Protein AF-A0A0Q7EUR1-F1 (afdb_monomer_lite)

Foldseek 3Di:
DDPVLVVLVVQLVVLVVVLVVCVVVVHDNPVSVVSNVLSVVVSVDVVSVVVVVVVVCVCVPVVNVVVVVVVVVVVVVVVCVVVVVVVVVVVVVVVVVVVVVVVVVVVVVVVVVVVVVVVVVVVCVVCVVVVVVVVVVVVVPDPDDDDDDDDDDDDDDDDDDDD

Secondary structure (DSSP, 8-state):
--HHHHHHHHHHHHHHHHHHHHHHTT---HHHHHHHHHHHHHHH-HHHHHHHHHHHHHHT-HHHHHHHHHHHHHHHHHHHHHHHHHHHHHHHHHHHHHHHHHHHHHHHHHHHHHHHHHHHHHHHHHHHHHHHHHHHHHHT---PPP-PPP-------------

Radius of gyration: 52.85 Å; chains: 1; bounding box: 134×36×108 Å

Sequence (163 aa):
MTREAWVWFGLAMLSLLWCGVCLALDGGLLLPALAATVTMICAADASARGRTARGVGWVFSGSIWRTALILVGALMLIQLLPVEMALLLAGDVLAYVEVLAAVGLIAANTRLKAVVEATRRAVEGWLGPVLRTRTAARAIRSPRPPRRPSSADDADGRGWAFA

pLDDT: mean 70.45, std 15.03, range [34.5, 90.5]

Structure (mmCIF, N/CA/C/O backbone):
data_AF-A0A0Q7EUR1-F1
#
_entry.id   AF-A0A0Q7EUR1-F1
#
loop_
_atom_site.group_PDB
_atom_site.id
_atom_site.type_symbol
_atom_site.label_atom_id
_atom_site.label_alt_id
_atom_site.label_comp_id
_atom_site.label_asym_id
_atom_site.label_entity_id
_atom_site.label_seq_id
_atom_site.pdbx_PDB_ins_code
_atom_site.Cartn_x
_atom_site.Cartn_y
_atom_site.Cartn_z
_atom_site.occupancy
_atom_site.B_iso_or_equiv
_atom_site.auth_seq_id
_atom_site.auth_comp_id
_atom_site.auth_asym_id
_atom_site.auth_atom_id
_atom_site.pdbx_PDB_model_num
ATOM 1 N N . MET A 1 1 ? -20.736 10.220 36.040 1.00 60.00 1 MET A N 1
ATOM 2 C CA . MET A 1 1 ? -20.189 9.597 34.810 1.00 60.00 1 MET A CA 1
ATOM 3 C C . MET A 1 1 ? -18.818 9.009 35.118 1.00 60.00 1 MET A C 1
ATOM 5 O O . MET A 1 1 ? -18.011 9.705 35.721 1.00 60.00 1 MET A O 1
ATOM 9 N N . THR A 1 2 ? -18.564 7.745 34.770 1.00 82.50 2 THR A N 1
ATOM 10 C CA . THR A 1 2 ? -17.263 7.079 34.991 1.00 82.50 2 THR A CA 1
ATOM 11 C C . THR A 1 2 ? -16.220 7.558 33.972 1.00 82.50 2 THR A C 1
ATOM 13 O O . THR A 1 2 ? -16.587 7.985 32.878 1.00 82.50 2 THR A O 1
ATOM 16 N N . ARG A 1 3 ? -14.916 7.493 34.300 1.00 81.19 3 ARG A N 1
ATOM 17 C CA . ARG A 1 3 ? -13.817 7.862 33.372 1.00 81.19 3 ARG A CA 1
ATOM 18 C C . ARG A 1 3 ? -13.917 7.142 32.024 1.00 81.19 3 ARG A C 1
ATOM 20 O O . ARG A 1 3 ? -13.641 7.730 30.989 1.00 81.19 3 ARG A O 1
ATOM 27 N N . GLU A 1 4 ? -14.376 5.898 32.037 1.00 80.25 4 GLU A N 1
ATOM 28 C CA . GLU A 1 4 ? -14.584 5.099 30.830 1.00 80.25 4 GLU A CA 1
ATOM 29 C C . GLU A 1 4 ? -15.643 5.700 29.901 1.00 80.25 4 GLU A C 1
ATOM 31 O O . GLU A 1 4 ? -15.455 5.714 28.690 1.00 80.25 4 GLU A O 1
ATOM 36 N N . ALA A 1 5 ? -16.733 6.253 30.444 1.00 77.19 5 ALA A N 1
ATOM 37 C CA . ALA A 1 5 ? -17.761 6.896 29.629 1.00 77.19 5 ALA A CA 1
ATOM 38 C C . ALA A 1 5 ? -17.194 8.102 28.862 1.00 77.19 5 ALA A C 1
ATOM 40 O O . ALA A 1 5 ? -17.489 8.261 27.682 1.00 77.19 5 ALA A O 1
ATOM 41 N N . TRP A 1 6 ? -16.331 8.900 29.499 1.00 84.00 6 TRP A N 1
ATOM 42 C CA . TRP A 1 6 ? -15.663 10.040 28.860 1.00 84.00 6 TRP A CA 1
ATOM 43 C C . TRP A 1 6 ? -14.783 9.630 27.678 1.00 84.00 6 TRP A C 1
ATOM 45 O O . TRP A 1 6 ? -14.788 10.307 26.653 1.00 84.00 6 TRP A O 1
ATOM 55 N N . VAL A 1 7 ? -14.077 8.502 27.789 1.00 85.38 7 VAL A N 1
ATOM 56 C CA . VAL A 1 7 ? -13.252 7.963 26.696 1.00 85.38 7 VAL A CA 1
ATOM 57 C C . VAL A 1 7 ? -14.121 7.587 25.493 1.00 85.38 7 VAL A C 1
ATOM 59 O O . VAL A 1 7 ? -13.791 7.948 24.365 1.00 85.38 7 VAL A O 1
ATOM 62 N N . TRP A 1 8 ? -15.263 6.932 25.722 1.00 83.19 8 TRP A N 1
ATOM 63 C CA . TRP A 1 8 ? -16.196 6.569 24.648 1.00 83.19 8 TRP A CA 1
ATOM 64 C C . TRP A 1 8 ? -16.867 7.785 24.001 1.00 83.19 8 TRP A C 1
ATOM 66 O O . TRP A 1 8 ? -17.009 7.811 22.781 1.00 83.19 8 TRP A O 1
ATOM 76 N N . PHE A 1 9 ? -17.210 8.817 24.778 1.00 82.00 9 PHE A N 1
ATOM 77 C CA . PHE A 1 9 ? -17.702 10.086 24.229 1.00 82.00 9 PHE A CA 1
ATOM 78 C C . PHE A 1 9 ? -16.640 10.807 23.390 1.00 82.00 9 PHE A C 1
ATOM 80 O O . PHE A 1 9 ? -16.955 11.316 22.316 1.00 82.00 9 PHE A O 1
ATOM 87 N N . GLY A 1 10 ? -15.378 10.801 23.827 1.00 85.25 10 GLY A N 1
ATOM 88 C CA . GLY A 1 10 ? -14.263 11.339 23.043 1.00 85.25 10 GLY A CA 1
ATOM 89 C C . GLY A 1 10 ? -14.064 10.591 21.722 1.00 85.25 10 GLY A C 1
ATOM 90 O O . GLY A 1 10 ? -13.929 11.216 20.672 1.00 85.25 10 GLY A O 1
ATOM 91 N N . LEU A 1 11 ? -14.124 9.256 21.754 1.00 85.94 11 LEU A N 1
ATOM 92 C CA . LEU A 1 11 ? -14.076 8.401 20.561 1.00 85.94 11 LEU A CA 1
ATOM 93 C C . LEU A 1 11 ? -15.242 8.666 19.603 1.00 85.94 11 LEU A C 1
ATOM 95 O O . LEU A 1 11 ? -15.023 8.744 18.396 1.00 85.94 11 LEU A O 1
ATOM 99 N N . ALA A 1 12 ? -16.458 8.851 20.124 1.00 86.69 12 ALA A N 1
ATOM 100 C CA . ALA A 1 12 ? -17.622 9.206 19.320 1.00 86.69 12 ALA A CA 1
ATOM 101 C C . ALA A 1 12 ? -17.427 10.554 18.612 1.00 86.69 12 ALA A C 1
ATOM 103 O O . ALA A 1 12 ? -17.592 10.640 17.393 1.00 86.69 12 ALA A O 1
ATOM 104 N N . MET A 1 13 ? -16.970 11.574 19.343 1.00 85.06 13 MET A N 1
ATOM 105 C CA . MET A 1 13 ? -16.676 12.898 18.786 1.00 85.06 13 MET A CA 1
ATOM 106 C C . MET A 1 13 ? -15.599 12.834 17.693 1.00 85.06 13 MET A C 1
ATOM 108 O O . MET A 1 13 ? -15.758 13.425 16.627 1.00 85.06 13 MET A O 1
ATOM 112 N N . LEU A 1 14 ? -14.530 12.065 17.919 1.00 88.94 14 LEU A N 1
ATOM 113 C CA . LEU A 1 14 ? -13.456 11.872 16.944 1.00 88.94 14 LEU A CA 1
ATOM 114 C C . LEU A 1 14 ? -13.946 11.140 15.687 1.00 88.94 14 LEU A C 1
ATOM 116 O O . LEU A 1 14 ? -13.596 11.530 14.578 1.00 88.94 14 LEU A O 1
ATOM 120 N N . SER A 1 15 ? -14.783 10.110 15.838 1.00 86.00 15 SER A N 1
ATOM 121 C CA . SER A 1 15 ? -15.354 9.382 14.697 1.00 86.00 15 SER A CA 1
ATOM 122 C C 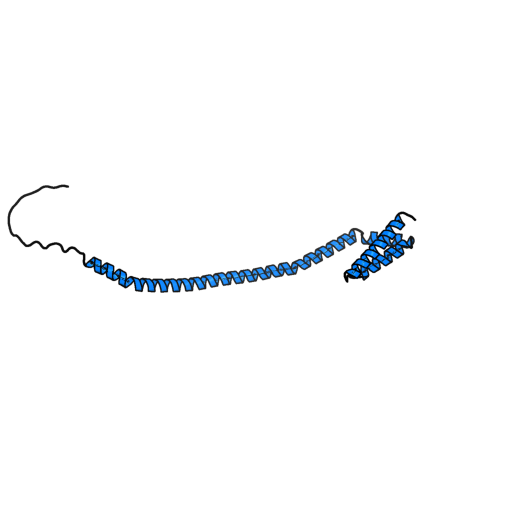. SER A 1 15 ? -16.339 10.223 13.879 1.00 86.00 15 SER A C 1
ATOM 124 O O . SER A 1 15 ? -16.372 10.108 12.656 1.00 86.00 15 SER A O 1
ATOM 126 N N . LEU A 1 16 ? -17.089 11.121 14.526 1.00 85.69 16 LEU A N 1
ATOM 127 C CA . LEU A 1 16 ? -17.941 12.100 13.847 1.00 85.69 16 LEU A CA 1
ATOM 128 C C . LEU A 1 16 ? -17.108 13.131 13.082 1.00 85.69 16 LEU A C 1
ATOM 130 O O . LEU A 1 16 ? -17.424 13.436 11.934 1.00 85.69 16 LEU A O 1
ATOM 134 N N . LEU A 1 17 ? -16.016 13.615 13.681 1.00 89.12 17 LEU A N 1
ATOM 135 C CA . LEU A 1 17 ? -15.071 14.505 13.009 1.00 89.12 17 LEU A CA 1
ATOM 136 C C . LEU A 1 17 ? -14.446 13.819 11.786 1.00 89.12 17 LEU A C 1
ATOM 138 O O . LEU A 1 17 ? -14.404 14.403 10.709 1.00 89.12 17 LEU A O 1
ATOM 142 N N . TRP A 1 18 ? -14.025 12.562 11.935 1.00 87.69 18 TRP A N 1
ATOM 143 C CA . TRP A 1 18 ? -13.484 11.743 10.850 1.00 87.69 18 TRP A CA 1
ATOM 144 C C . TRP A 1 18 ? -14.498 11.552 9.712 1.00 87.69 18 TRP A C 1
ATOM 146 O O . TRP A 1 18 ? -14.154 11.698 8.543 1.00 87.69 18 TRP A O 1
ATOM 156 N N . CYS A 1 19 ? -15.770 11.320 10.045 1.00 86.94 19 CYS A N 1
ATOM 157 C CA . CYS A 1 19 ? -16.860 11.271 9.073 1.00 86.94 19 CYS A CA 1
ATOM 158 C C . CYS A 1 19 ? -17.022 12.599 8.317 1.00 86.94 19 CYS A C 1
ATOM 160 O O . CYS A 1 19 ? -17.111 12.596 7.091 1.00 86.94 19 CYS A O 1
ATOM 162 N N . GLY A 1 20 ? -16.970 13.731 9.026 1.00 84.62 20 GLY A N 1
ATOM 163 C CA . GLY A 1 20 ? -17.003 15.064 8.418 1.00 84.62 20 GLY A CA 1
ATOM 164 C C . GLY A 1 20 ? -15.837 15.318 7.459 1.00 84.62 20 GLY A C 1
ATOM 165 O O . GLY A 1 20 ? -16.038 15.870 6.381 1.00 84.62 20 GLY A O 1
ATOM 166 N N . VAL A 1 21 ? -14.634 14.855 7.805 1.00 86.81 21 VAL A N 1
ATOM 167 C CA . VAL A 1 21 ? -13.451 14.953 6.933 1.00 86.81 21 VAL A CA 1
ATOM 168 C C . VAL A 1 21 ? -13.599 14.070 5.692 1.00 86.81 21 VAL A C 1
ATOM 170 O O . VAL A 1 21 ? -13.309 14.526 4.590 1.00 86.81 21 VAL A O 1
ATOM 173 N N . CYS A 1 22 ? -14.092 12.836 5.830 1.00 86.12 22 CYS A N 1
ATOM 174 C CA . CYS A 1 22 ? -14.330 11.963 4.678 1.00 86.12 22 CYS A CA 1
ATOM 175 C C . CYS A 1 22 ? -15.409 12.511 3.736 1.00 86.12 22 CYS A C 1
ATOM 177 O O . CYS A 1 22 ? -15.238 12.407 2.526 1.00 86.12 22 CYS A O 1
ATOM 179 N N . LEU A 1 23 ? -16.465 13.139 4.269 1.00 85.38 23 LEU A N 1
ATOM 180 C CA . LEU A 1 23 ? -17.464 13.850 3.461 1.00 85.38 23 LEU A CA 1
ATOM 181 C C . LEU A 1 23 ? -16.855 15.022 2.687 1.00 85.38 23 LEU A C 1
ATOM 183 O O . LEU A 1 23 ? -17.233 15.255 1.548 1.00 85.38 23 LEU A O 1
ATOM 187 N N . ALA A 1 24 ? -15.919 15.756 3.293 1.00 86.06 24 ALA A N 1
ATOM 188 C CA . ALA A 1 24 ? -15.277 16.902 2.653 1.00 86.06 24 ALA A CA 1
ATOM 189 C C . ALA A 1 24 ? -14.260 16.511 1.565 1.00 86.06 24 ALA A C 1
ATOM 191 O O . ALA A 1 24 ? -13.938 17.331 0.710 1.00 86.06 24 ALA A O 1
ATOM 192 N N . LEU A 1 25 ? -13.734 15.285 1.613 1.00 87.00 25 LEU A N 1
ATOM 193 C CA . LEU A 1 25 ? -12.693 14.786 0.710 1.00 87.00 25 LEU A CA 1
ATOM 194 C C . LEU A 1 25 ? -13.228 13.810 -0.353 1.00 87.00 25 LEU A C 1
ATOM 196 O O . LEU A 1 25 ? -12.422 13.128 -0.984 1.00 87.00 25 LEU A O 1
ATOM 200 N N . ASP A 1 26 ? -14.555 13.688 -0.505 1.00 76.38 26 ASP A N 1
ATOM 201 C CA . ASP A 1 26 ? -15.218 12.661 -1.335 1.00 76.38 26 ASP A CA 1
ATOM 202 C C . ASP A 1 26 ? -14.663 11.240 -1.085 1.00 76.38 26 ASP A C 1
ATOM 204 O O . ASP A 1 26 ? -14.591 10.378 -1.964 1.00 76.38 26 ASP A O 1
ATOM 208 N N . GLY A 1 27 ? -14.233 10.990 0.153 1.00 73.62 27 GLY A N 1
ATOM 209 C CA . GLY A 1 27 ? -13.676 9.720 0.590 1.00 73.62 27 GLY A CA 1
ATOM 210 C C . GLY A 1 27 ? -14.767 8.714 0.953 1.00 73.62 27 GLY A C 1
ATOM 211 O O . GLY A 1 27 ? -15.920 9.059 1.209 1.00 73.62 27 GLY A O 1
ATOM 212 N N . GLY A 1 28 ? -14.401 7.433 1.032 1.00 77.31 28 GLY A N 1
ATOM 213 C CA . GLY A 1 28 ? -15.337 6.369 1.405 1.00 77.31 28 GLY A CA 1
ATOM 214 C C . GLY A 1 28 ? -15.998 6.607 2.772 1.00 77.31 28 GLY A C 1
ATOM 215 O O . GLY A 1 28 ? -15.339 6.530 3.807 1.00 77.31 28 GLY A O 1
ATOM 216 N N . LEU A 1 29 ? -17.317 6.839 2.778 1.00 82.69 29 LEU A N 1
ATOM 217 C CA . LEU A 1 29 ? -18.095 7.204 3.973 1.00 82.69 29 LEU A CA 1
ATOM 218 C C . LEU A 1 29 ? -18.502 6.011 4.859 1.00 82.69 29 LEU A C 1
ATOM 220 O O . LEU A 1 29 ? -18.815 6.162 6.038 1.00 82.69 29 LEU A O 1
ATOM 224 N N . LEU A 1 30 ? -18.514 4.802 4.301 1.00 82.88 30 LEU A N 1
ATOM 225 C CA . LEU A 1 30 ? -19.060 3.620 4.977 1.00 82.88 30 LEU A CA 1
ATOM 226 C C . LEU A 1 30 ? -18.311 3.287 6.273 1.00 82.88 30 LEU A C 1
ATOM 228 O O . LEU A 1 30 ? -18.918 3.058 7.314 1.00 82.88 30 LEU A O 1
ATOM 232 N N . LEU A 1 31 ? -16.983 3.304 6.213 1.00 81.56 31 LEU A N 1
ATOM 233 C CA . LEU A 1 31 ? -16.104 2.993 7.338 1.00 81.56 31 LEU A CA 1
ATOM 234 C C . LEU A 1 31 ? -16.193 4.033 8.478 1.00 81.56 31 LEU A C 1
ATOM 236 O O . LEU A 1 31 ? -16.425 3.628 9.621 1.00 81.56 31 LEU A O 1
ATOM 240 N N . PRO A 1 32 ? -16.087 5.354 8.213 1.00 83.06 32 PRO A N 1
ATOM 241 C CA . PRO A 1 32 ? -16.287 6.379 9.241 1.00 83.06 32 PRO A CA 1
ATOM 242 C C . PRO A 1 32 ? -17.698 6.365 9.845 1.00 83.06 32 PRO A C 1
ATOM 244 O O . PRO A 1 32 ? -17.841 6.514 11.058 1.00 83.06 32 PRO A O 1
ATOM 247 N N . ALA A 1 33 ? -18.742 6.160 9.035 1.00 81.00 33 ALA A N 1
ATOM 248 C CA . ALA A 1 33 ? -20.122 6.133 9.518 1.00 81.00 33 ALA A CA 1
ATOM 249 C C . ALA A 1 33 ? -20.395 4.922 10.428 1.00 81.00 33 ALA A C 1
ATOM 251 O O . ALA A 1 33 ? -21.033 5.052 11.477 1.00 81.00 33 ALA A O 1
ATOM 252 N N . LEU A 1 34 ? -19.866 3.746 10.078 1.00 83.69 34 LEU A N 1
ATOM 253 C CA . LEU A 1 34 ? -19.934 2.561 10.937 1.00 83.69 34 LEU A CA 1
ATOM 254 C C . LEU A 1 34 ? -19.171 2.773 12.248 1.00 83.69 34 LEU A C 1
ATOM 256 O O . LEU A 1 34 ? -19.681 2.441 13.316 1.00 83.69 34 LEU A O 1
ATOM 260 N N . ALA A 1 35 ? -17.987 3.388 12.197 1.00 84.19 35 ALA A N 1
ATOM 261 C CA . ALA A 1 35 ? -17.243 3.726 13.405 1.00 84.19 35 ALA A CA 1
ATOM 262 C C . ALA A 1 35 ? -18.042 4.677 14.316 1.00 84.19 35 ALA A C 1
ATOM 264 O O . ALA A 1 35 ? -18.138 4.416 15.513 1.00 84.19 35 ALA A O 1
ATOM 265 N N . ALA A 1 36 ? -18.668 5.718 13.757 1.00 84.56 36 ALA A N 1
ATOM 266 C CA . ALA A 1 36 ? -19.467 6.690 14.508 1.00 84.56 36 ALA A CA 1
ATOM 267 C C . ALA A 1 36 ? -20.730 6.093 15.142 1.00 84.56 36 ALA A C 1
ATOM 269 O O . ALA A 1 36 ? -21.073 6.407 16.281 1.00 84.56 36 ALA A O 1
ATOM 270 N N . THR A 1 37 ? -21.425 5.202 14.437 1.00 84.69 37 THR A N 1
ATOM 271 C CA . THR A 1 37 ? -22.612 4.529 14.987 1.00 84.69 37 THR A CA 1
ATOM 272 C C . THR A 1 37 ? -22.245 3.580 16.126 1.00 84.69 37 THR A C 1
ATOM 274 O O . THR A 1 37 ? -22.887 3.606 17.176 1.00 84.69 37 THR A O 1
ATOM 277 N N . VAL A 1 38 ? -21.174 2.796 15.980 1.00 83.38 38 VAL A N 1
ATOM 278 C CA . VAL A 1 38 ? -20.711 1.867 17.023 1.00 83.38 38 VAL A CA 1
ATOM 279 C C . VAL A 1 38 ? -20.231 2.617 18.266 1.00 83.38 38 VAL A C 1
ATOM 281 O O . VAL A 1 38 ? -20.607 2.247 19.379 1.00 83.38 38 VAL A O 1
ATOM 284 N N . THR A 1 39 ? -19.449 3.688 18.113 1.00 84.69 39 THR A N 1
ATOM 285 C CA . THR A 1 39 ? -18.971 4.491 19.253 1.00 84.69 39 THR A CA 1
ATOM 286 C C . THR A 1 39 ? -20.115 5.199 19.976 1.00 84.69 39 THR A C 1
ATOM 288 O O . THR A 1 39 ? -20.102 5.241 21.206 1.00 84.69 39 THR A O 1
ATOM 291 N N . MET A 1 40 ? -21.142 5.669 19.260 1.00 81.44 40 MET A N 1
ATOM 292 C CA . MET A 1 40 ? -22.354 6.250 19.856 1.00 81.44 40 MET A CA 1
ATOM 293 C C . MET A 1 40 ? -23.178 5.221 20.640 1.00 81.44 40 MET A C 1
ATOM 295 O O . MET A 1 40 ? -23.587 5.493 21.769 1.00 81.44 40 MET A O 1
ATOM 299 N N . ILE A 1 41 ? -23.371 4.015 20.096 1.00 84.44 41 ILE A N 1
ATOM 300 C CA . ILE A 1 41 ? -24.052 2.915 20.802 1.00 84.44 41 ILE A CA 1
ATOM 301 C C . ILE A 1 41 ? -23.269 2.531 22.065 1.00 84.44 41 ILE A C 1
ATOM 303 O O . ILE A 1 41 ? -23.853 2.353 23.135 1.00 84.44 41 ILE A O 1
ATOM 307 N N . CYS A 1 42 ? -21.937 2.472 21.980 1.00 80.69 42 CYS A N 1
ATOM 308 C CA . CYS A 1 42 ? -21.080 2.244 23.140 1.00 80.69 42 CYS A CA 1
ATOM 309 C C . CYS A 1 42 ? -21.123 3.401 24.143 1.00 80.69 42 CYS A C 1
ATOM 311 O O . CYS A 1 42 ? -21.031 3.156 25.341 1.00 80.69 42 CYS A O 1
ATOM 313 N N . ALA A 1 43 ? -21.281 4.654 23.719 1.00 80.94 43 ALA A N 1
ATOM 314 C CA . ALA A 1 43 ? -21.436 5.775 24.640 1.00 80.94 43 ALA A CA 1
ATOM 315 C C . ALA A 1 43 ? -22.754 5.679 25.433 1.00 80.94 43 ALA A C 1
ATOM 317 O O . ALA A 1 43 ? -22.750 5.966 26.632 1.00 80.94 43 ALA A O 1
ATOM 318 N N . ALA A 1 44 ? -23.833 5.195 24.811 1.00 83.75 44 ALA A N 1
ATOM 319 C CA . ALA A 1 44 ? -25.150 5.054 25.435 1.00 83.75 44 ALA A CA 1
ATOM 320 C C . ALA A 1 44 ? -25.294 3.816 26.343 1.00 83.75 44 ALA A C 1
ATOM 322 O O . ALA A 1 44 ? -25.910 3.919 27.402 1.00 83.75 44 ALA A O 1
ATOM 323 N N . ASP A 1 45 ? -24.714 2.666 25.976 1.00 84.94 45 ASP A N 1
ATOM 324 C CA . ASP A 1 45 ? -24.916 1.398 26.694 1.00 84.94 45 ASP A CA 1
ATOM 325 C C . ASP A 1 45 ? -23.607 0.778 27.217 1.00 84.94 45 ASP A C 1
ATOM 327 O O . ASP A 1 45 ? -22.688 0.445 26.464 1.00 84.94 45 ASP A O 1
ATOM 331 N N . ALA A 1 46 ? -23.541 0.545 28.5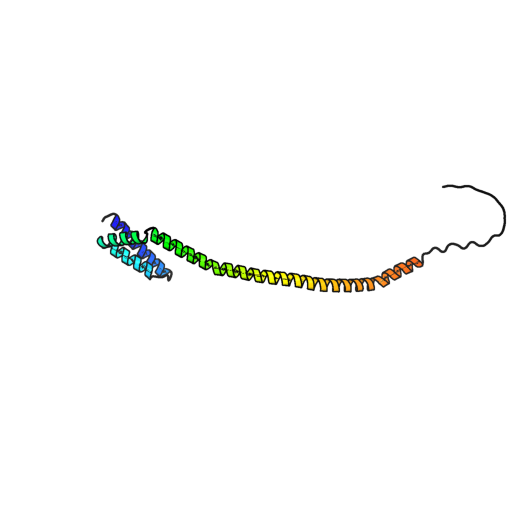32 1.00 77.31 46 ALA A N 1
ATOM 332 C CA . ALA A 1 46 ? -22.414 -0.112 29.188 1.00 77.31 46 ALA A CA 1
ATOM 333 C C . ALA A 1 46 ? -22.254 -1.592 28.782 1.00 77.31 46 ALA A C 1
ATOM 335 O O . ALA A 1 46 ? -21.127 -2.089 28.712 1.00 77.31 46 ALA A O 1
ATOM 336 N N . SER A 1 47 ? -23.350 -2.288 28.456 1.00 81.12 47 SER A N 1
ATOM 337 C CA . SER A 1 47 ? -23.322 -3.692 28.018 1.00 81.12 47 SER A CA 1
ATOM 338 C C . SER A 1 47 ? -22.685 -3.855 26.631 1.00 81.12 47 SER A C 1
ATOM 340 O O . SER A 1 47 ? -22.057 -4.877 26.328 1.00 81.12 47 SER A O 1
ATOM 342 N N . ALA A 1 48 ? -22.826 -2.830 25.787 1.00 78.00 48 ALA A N 1
ATOM 343 C CA . ALA A 1 48 ? -22.232 -2.772 24.461 1.00 78.00 48 ALA A CA 1
ATOM 344 C C . ALA A 1 48 ? -20.718 -2.518 24.535 1.00 78.00 48 ALA A C 1
ATOM 346 O O . ALA A 1 48 ? -19.968 -3.175 23.815 1.00 78.00 48 ALA A O 1
ATOM 347 N N . ARG A 1 49 ? -20.253 -1.659 25.459 1.00 80.56 49 ARG A N 1
ATOM 348 C CA . ARG A 1 49 ? -18.818 -1.353 25.672 1.00 80.56 49 ARG A CA 1
ATOM 349 C C . ARG A 1 49 ? -17.981 -2.597 25.952 1.00 80.56 49 ARG A C 1
ATOM 351 O O . ARG A 1 49 ? -16.905 -2.766 25.391 1.00 80.56 49 ARG A O 1
ATOM 358 N N . GLY A 1 50 ? -18.472 -3.481 26.823 1.00 79.31 50 GLY A N 1
ATOM 359 C CA . GLY A 1 50 ? -17.750 -4.703 27.182 1.00 79.31 50 GLY A CA 1
ATOM 360 C C . GLY A 1 50 ? -17.615 -5.676 26.008 1.00 79.31 50 GLY A C 1
ATOM 361 O O . GLY A 1 50 ? -16.579 -6.320 25.847 1.00 79.31 50 GLY A O 1
ATOM 362 N N . ARG A 1 51 ? -18.644 -5.761 25.156 1.00 82.25 51 ARG A N 1
ATOM 363 C CA . ARG A 1 51 ? -18.635 -6.613 23.959 1.00 82.25 51 ARG A CA 1
ATOM 364 C C . ARG A 1 51 ? -17.706 -6.065 22.882 1.00 82.25 51 ARG A C 1
ATOM 366 O O . ARG A 1 51 ? -16.920 -6.832 22.332 1.00 82.25 51 ARG A O 1
ATOM 373 N N . THR A 1 52 ? -17.738 -4.760 22.626 1.00 82.12 52 THR A N 1
ATOM 374 C CA . THR A 1 52 ? -16.847 -4.131 21.643 1.00 82.12 52 THR A CA 1
ATOM 375 C C . THR A 1 52 ? -15.397 -4.147 22.101 1.00 82.12 52 THR A C 1
ATOM 377 O O . THR A 1 52 ? -14.538 -4.518 21.312 1.00 82.12 52 THR A O 1
ATOM 380 N N . ALA A 1 53 ? -15.107 -3.870 23.374 1.00 81.31 53 ALA A N 1
ATOM 381 C CA . ALA A 1 53 ? -13.746 -3.952 23.905 1.00 81.31 53 ALA A CA 1
ATOM 382 C C . ALA A 1 53 ? -13.153 -5.367 23.779 1.00 81.31 53 ALA A C 1
ATOM 384 O O . ALA A 1 53 ? -12.004 -5.521 23.367 1.00 81.31 53 ALA A O 1
ATOM 385 N N . ARG A 1 54 ? -13.943 -6.416 24.059 1.00 80.75 54 ARG A N 1
ATOM 386 C CA . ARG A 1 54 ? -13.515 -7.811 23.846 1.00 80.75 54 ARG A CA 1
ATOM 387 C C . ARG A 1 54 ? -13.344 -8.149 22.367 1.00 80.75 54 ARG A C 1
ATOM 389 O O . ARG A 1 54 ? -12.376 -8.814 22.019 1.00 80.75 54 ARG A O 1
ATOM 396 N N . GLY A 1 55 ? -14.252 -7.686 21.508 1.00 80.12 55 GLY A N 1
ATOM 397 C CA . GLY A 1 55 ? -14.159 -7.888 20.060 1.00 80.12 55 GLY A CA 1
ATOM 398 C C . GLY A 1 55 ? -12.913 -7.233 19.466 1.00 80.12 55 GLY A C 1
ATOM 399 O O . GLY A 1 55 ? -12.170 -7.879 18.736 1.00 80.12 55 GLY A O 1
ATOM 400 N N . VAL A 1 56 ? -12.625 -5.989 19.853 1.00 79.50 56 VAL A N 1
ATOM 401 C CA . VAL A 1 56 ? -11.408 -5.267 19.456 1.00 79.50 56 VAL A CA 1
ATOM 402 C C . VAL A 1 56 ? -10.168 -5.990 19.976 1.00 79.50 56 VAL A C 1
ATOM 404 O O . VAL A 1 56 ? -9.250 -6.233 19.202 1.00 79.50 56 VAL A O 1
ATOM 407 N N . GLY A 1 57 ? -10.154 -6.419 21.241 1.00 76.88 57 GLY A N 1
ATOM 408 C CA . GLY A 1 57 ? -9.043 -7.202 21.791 1.00 76.88 57 GLY A CA 1
ATOM 409 C C . GLY A 1 57 ? -8.810 -8.529 21.059 1.00 76.88 57 GLY A C 1
ATOM 410 O O . GLY A 1 57 ? -7.668 -8.948 20.896 1.00 76.88 57 GLY A O 1
ATOM 411 N N . TRP A 1 58 ? -9.875 -9.166 20.568 1.00 78.12 58 TRP A N 1
ATOM 412 C CA . TRP A 1 58 ? -9.773 -10.378 19.757 1.00 78.12 58 TRP A CA 1
ATOM 413 C C . TRP A 1 58 ? -9.228 -10.095 18.353 1.00 78.12 58 TRP A C 1
ATOM 415 O O . TRP A 1 58 ? -8.331 -10.801 17.905 1.00 78.12 58 TRP A O 1
ATOM 425 N N . VAL A 1 59 ? -9.695 -9.034 17.685 1.00 77.06 59 VAL A N 1
ATOM 426 C CA . VAL A 1 59 ? -9.202 -8.612 16.358 1.00 77.06 59 VAL A CA 1
ATOM 427 C C . VAL A 1 59 ? -7.735 -8.177 16.414 1.00 77.06 59 VAL A C 1
ATOM 429 O O . VAL A 1 59 ? -6.956 -8.505 15.523 1.00 77.06 59 VAL A O 1
ATOM 432 N N . PHE A 1 60 ? -7.340 -7.499 17.491 1.00 72.12 60 PHE A N 1
ATOM 433 C CA . PHE A 1 60 ? -5.951 -7.130 17.768 1.00 72.12 60 PHE A CA 1
ATOM 434 C C . PHE A 1 60 ? -5.151 -8.245 18.451 1.00 72.12 60 PHE A C 1
ATOM 436 O O . PHE A 1 60 ? -4.027 -8.014 18.901 1.00 72.12 60 PHE A O 1
ATOM 443 N N . SER A 1 61 ? -5.679 -9.470 18.502 1.00 77.06 61 SER A N 1
ATOM 444 C CA . SER A 1 61 ? -4.887 -10.620 18.916 1.00 77.06 61 SER A CA 1
ATOM 445 C C . SER A 1 61 ? -3.682 -10.747 17.989 1.00 77.06 61 SER A C 1
ATOM 447 O O . SER A 1 61 ? -3.815 -10.760 16.761 1.00 77.06 61 SER A O 1
ATOM 449 N N . GLY A 1 62 ? -2.487 -10.839 18.578 1.00 74.75 62 GLY A N 1
ATOM 450 C CA . GLY A 1 62 ? -1.220 -10.762 17.845 1.00 74.75 62 GLY A CA 1
ATOM 451 C C . GLY A 1 62 ? -1.091 -11.777 16.706 1.00 74.75 62 GLY A C 1
ATOM 452 O O . GLY A 1 62 ? -0.346 -11.538 15.760 1.00 74.75 62 GLY A O 1
ATOM 453 N N . SER A 1 63 ? -1.846 -12.880 16.750 1.00 81.56 63 SER A N 1
ATOM 454 C CA . SER A 1 63 ? -1.917 -13.848 15.653 1.00 81.56 63 SER A CA 1
ATOM 455 C C . SER A 1 63 ? -2.552 -13.264 14.390 1.00 81.56 63 SER A C 1
ATOM 457 O O . SER A 1 63 ? -1.983 -13.409 13.315 1.00 81.56 63 SER A O 1
ATOM 459 N N . ILE A 1 64 ? -3.698 -12.586 14.504 1.00 81.94 64 ILE A N 1
ATOM 460 C CA . ILE A 1 64 ? -4.413 -12.011 13.353 1.00 81.94 64 ILE A CA 1
ATOM 461 C C . ILE A 1 64 ? -3.573 -10.895 12.736 1.00 81.94 64 ILE A C 1
ATOM 463 O O . ILE A 1 64 ? -3.429 -10.823 11.517 1.00 81.94 64 ILE A O 1
ATOM 467 N N . TRP A 1 65 ? -2.949 -10.073 13.581 1.00 84.06 65 TRP A N 1
ATOM 468 C CA . TRP A 1 65 ? -2.088 -8.991 13.119 1.00 84.06 65 TRP A CA 1
ATOM 469 C C . TRP A 1 65 ? -0.837 -9.506 12.403 1.00 84.06 65 TRP A C 1
ATOM 471 O O . TRP A 1 65 ? -0.459 -8.981 11.360 1.00 84.06 65 TRP A O 1
ATOM 481 N N . ARG A 1 66 ? -0.229 -10.586 12.910 1.00 85.00 66 ARG A N 1
ATOM 482 C CA . ARG A 1 66 ? 0.874 -11.275 12.225 1.00 85.00 66 ARG A CA 1
ATOM 483 C C . ARG A 1 66 ? 0.451 -11.792 10.858 1.00 85.00 66 ARG A C 1
ATOM 485 O O . ARG A 1 66 ? 1.162 -11.557 9.888 1.00 85.00 66 ARG A O 1
ATOM 492 N N . THR A 1 67 ? -0.701 -12.451 10.763 1.00 86.25 67 THR A N 1
ATOM 493 C CA . THR A 1 67 ? -1.218 -12.946 9.482 1.00 86.25 67 THR A CA 1
ATOM 494 C C . THR A 1 67 ? -1.487 -11.803 8.506 1.00 86.25 67 THR A C 1
ATOM 496 O O . THR A 1 67 ? -1.093 -11.893 7.347 1.00 86.25 67 THR A O 1
ATOM 499 N N . ALA A 1 68 ? -2.089 -10.706 8.970 1.00 86.44 68 ALA A N 1
ATOM 500 C CA . ALA A 1 68 ? -2.335 -9.524 8.150 1.00 86.44 68 ALA A CA 1
ATOM 501 C C . ALA A 1 68 ? -1.027 -8.899 7.640 1.00 86.44 68 ALA A C 1
ATOM 503 O O . ALA A 1 68 ? -0.915 -8.606 6.453 1.00 86.44 68 ALA A O 1
ATOM 504 N N . LEU A 1 69 ? -0.014 -8.758 8.501 1.00 88.81 69 LEU A N 1
ATOM 505 C CA . LEU A 1 69 ? 1.301 -8.241 8.114 1.00 88.81 69 LEU A CA 1
ATOM 506 C C . LEU A 1 69 ? 1.993 -9.133 7.081 1.00 88.81 69 LEU A C 1
ATOM 508 O O . LEU A 1 69 ? 2.548 -8.618 6.113 1.00 88.81 69 LEU A O 1
ATOM 512 N N . ILE A 1 70 ? 1.931 -10.456 7.252 1.00 89.00 70 ILE A N 1
ATOM 513 C CA . ILE A 1 70 ? 2.482 -11.409 6.279 1.00 89.00 70 ILE A CA 1
ATOM 514 C C . ILE A 1 70 ? 1.765 -11.266 4.936 1.00 89.00 70 ILE A C 1
ATOM 516 O O . ILE A 1 70 ? 2.421 -11.211 3.901 1.00 89.00 70 ILE A O 1
ATOM 520 N N . LEU A 1 71 ? 0.434 -11.168 4.943 1.00 90.50 71 LEU A N 1
ATOM 521 C CA . LEU A 1 71 ? -0.356 -11.045 3.721 1.00 90.50 71 LEU A CA 1
ATOM 522 C C . LEU A 1 71 ? -0.066 -9.732 2.984 1.00 90.50 71 LEU A C 1
ATOM 524 O O . LEU A 1 71 ? 0.148 -9.746 1.776 1.00 90.50 71 LEU A O 1
ATOM 528 N N . VAL A 1 72 ? -0.012 -8.608 3.702 1.00 89.25 72 VAL A N 1
ATOM 529 C CA . VAL A 1 72 ? 0.342 -7.302 3.126 1.00 89.25 72 VAL A CA 1
ATOM 530 C C . VAL A 1 72 ? 1.766 -7.329 2.574 1.00 89.25 72 VAL A C 1
ATOM 532 O O . VAL A 1 72 ? 1.983 -6.900 1.444 1.00 89.25 72 VAL A O 1
ATOM 535 N N . GLY A 1 73 ? 2.721 -7.888 3.322 1.00 85.75 73 GLY A N 1
ATOM 536 C CA . GLY A 1 73 ? 4.098 -8.059 2.858 1.00 85.75 73 GLY A CA 1
ATOM 537 C C . GLY A 1 73 ? 4.183 -8.910 1.590 1.00 85.75 73 GLY A C 1
ATOM 538 O O . GLY A 1 73 ? 4.830 -8.511 0.627 1.00 85.75 73 GLY A O 1
ATOM 539 N N . ALA A 1 74 ? 3.468 -10.035 1.542 1.00 86.94 74 ALA A N 1
ATOM 540 C CA . ALA A 1 74 ? 3.401 -10.899 0.365 1.00 86.94 74 ALA A CA 1
ATOM 541 C C . ALA A 1 74 ? 2.785 -10.183 -0.848 1.00 86.94 74 ALA A C 1
ATOM 543 O O . ALA A 1 74 ? 3.311 -10.283 -1.953 1.00 86.94 74 ALA A O 1
ATOM 544 N N . LEU A 1 75 ? 1.710 -9.416 -0.647 1.00 86.00 75 LEU A N 1
ATOM 545 C CA . LEU A 1 75 ? 1.090 -8.619 -1.707 1.00 86.00 75 LEU A CA 1
ATOM 546 C C . LEU A 1 75 ? 2.029 -7.527 -2.233 1.00 86.00 75 LEU A C 1
ATOM 548 O O . LEU A 1 75 ? 2.067 -7.294 -3.439 1.00 86.00 75 LEU A O 1
ATOM 552 N N . MET A 1 76 ? 2.806 -6.876 -1.363 1.00 79.31 76 MET A N 1
ATOM 553 C CA . MET A 1 76 ? 3.812 -5.903 -1.802 1.00 79.31 76 MET A CA 1
ATOM 554 C C . MET A 1 76 ? 4.947 -6.566 -2.586 1.00 79.31 76 MET A C 1
ATOM 556 O O . MET A 1 76 ? 5.365 -6.030 -3.607 1.00 79.31 76 MET A O 1
ATOM 560 N N . LEU A 1 77 ? 5.405 -7.748 -2.166 1.00 81.19 77 LEU A N 1
ATOM 561 C CA . LEU A 1 77 ? 6.414 -8.512 -2.908 1.00 81.19 77 LEU A CA 1
ATOM 562 C C . LEU A 1 77 ? 5.901 -8.953 -4.285 1.00 81.19 77 LEU A C 1
ATOM 564 O O . LEU A 1 77 ? 6.635 -8.875 -5.264 1.00 81.19 77 LEU A O 1
ATOM 568 N N . ILE A 1 78 ? 4.629 -9.341 -4.398 1.00 81.19 78 ILE A N 1
ATOM 569 C CA . ILE A 1 78 ? 4.011 -9.668 -5.693 1.00 81.19 78 ILE A CA 1
ATOM 570 C C . ILE A 1 78 ? 3.984 -8.451 -6.626 1.00 81.19 78 ILE A C 1
ATOM 572 O O . ILE A 1 78 ? 4.184 -8.602 -7.828 1.00 81.19 78 ILE A O 1
ATOM 576 N N . GLN A 1 79 ? 3.797 -7.241 -6.095 1.00 75.25 79 GLN A N 1
ATOM 577 C CA . GLN A 1 79 ? 3.864 -6.019 -6.901 1.00 75.25 79 GLN A CA 1
ATOM 578 C C . GLN A 1 79 ? 5.278 -5.682 -7.399 1.00 75.25 79 GLN A C 1
ATOM 580 O O . GLN A 1 79 ? 5.405 -4.899 -8.338 1.00 75.25 79 GLN A O 1
ATOM 585 N N . LEU A 1 80 ? 6.331 -6.283 -6.833 1.00 72.19 80 LEU A N 1
ATOM 586 C CA . LEU A 1 80 ? 7.698 -6.145 -7.345 1.00 72.19 80 LEU A CA 1
ATOM 587 C C . LEU A 1 80 ? 7.974 -7.033 -8.570 1.00 72.19 80 LEU A C 1
ATOM 589 O O . LEU A 1 80 ? 8.797 -6.653 -9.399 1.00 72.19 80 LEU A O 1
ATOM 593 N N . LEU A 1 81 ? 7.272 -8.162 -8.745 1.00 72.31 81 LEU A N 1
ATOM 594 C CA . LEU A 1 81 ? 7.499 -9.065 -9.887 1.00 72.31 81 LEU A CA 1
ATOM 595 C C . LEU A 1 81 ? 7.403 -8.368 -11.262 1.00 72.31 81 LEU A C 1
ATOM 597 O O . LEU A 1 81 ? 8.290 -8.577 -12.089 1.00 72.31 81 LEU A O 1
ATOM 601 N N . PRO A 1 82 ? 6.383 -7.532 -11.547 1.00 72.50 82 PRO A N 1
ATOM 602 C CA . PRO A 1 82 ? 6.305 -6.805 -12.814 1.00 72.50 82 PRO A CA 1
ATOM 603 C C . PRO A 1 82 ? 7.504 -5.880 -13.056 1.00 72.50 82 PRO A C 1
ATOM 605 O O . PRO A 1 82 ? 7.918 -5.705 -14.199 1.00 72.50 82 PRO A O 1
ATOM 608 N N . VAL A 1 83 ? 8.073 -5.307 -11.989 1.00 72.94 83 VAL A N 1
ATOM 609 C CA . VAL A 1 83 ? 9.236 -4.412 -12.063 1.00 72.94 83 VAL A CA 1
ATOM 610 C C . VAL A 1 83 ? 10.497 -5.200 -12.405 1.00 72.94 83 VAL A C 1
ATOM 612 O O . VAL A 1 83 ? 11.253 -4.787 -13.281 1.00 72.94 83 VAL A O 1
ATOM 615 N N . GLU A 1 84 ? 10.704 -6.357 -11.777 1.00 70.56 84 GLU A N 1
ATOM 616 C CA . GLU A 1 84 ? 11.842 -7.226 -12.095 1.00 70.56 84 GLU A CA 1
ATOM 617 C C . GLU A 1 84 ? 11.772 -7.747 -13.534 1.00 70.56 84 GLU A C 1
ATOM 619 O O . GLU A 1 84 ? 12.766 -7.710 -14.258 1.00 70.56 84 GLU A O 1
ATOM 624 N N . MET A 1 85 ? 10.581 -8.135 -13.999 1.00 72.38 85 MET A N 1
ATOM 625 C CA . MET A 1 85 ? 10.380 -8.566 -15.385 1.00 72.38 85 MET A CA 1
ATOM 626 C C . MET A 1 85 ? 10.602 -7.427 -16.390 1.00 72.38 85 MET A C 1
ATOM 628 O O . MET A 1 85 ? 11.177 -7.654 -17.455 1.00 72.38 85 MET A O 1
ATOM 632 N N . ALA A 1 86 ? 10.201 -6.197 -16.054 1.00 68.88 86 ALA A N 1
ATOM 633 C CA . ALA A 1 86 ? 10.467 -5.022 -16.881 1.00 68.88 86 ALA A CA 1
ATOM 634 C C . ALA A 1 86 ? 11.969 -4.699 -16.966 1.00 68.88 86 ALA A C 1
ATOM 636 O O . ALA A 1 86 ? 12.460 -4.360 -18.042 1.00 68.88 86 ALA A O 1
ATOM 637 N N . LEU A 1 87 ? 12.711 -4.844 -15.863 1.00 65.44 87 LEU A N 1
ATOM 638 C CA . LEU A 1 87 ? 14.163 -4.649 -15.835 1.00 65.44 87 LEU A CA 1
ATOM 639 C C . LEU A 1 87 ? 14.910 -5.723 -16.634 1.00 65.44 87 LEU A C 1
ATOM 641 O O . LEU A 1 87 ? 15.848 -5.396 -17.358 1.00 65.44 87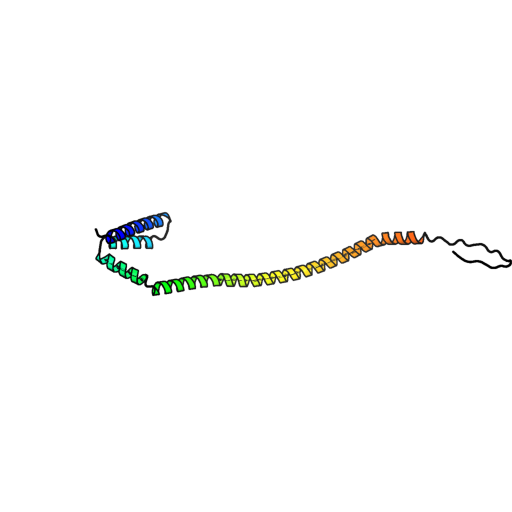 LEU A O 1
ATOM 645 N N . LEU A 1 88 ? 14.479 -6.983 -16.556 1.00 68.81 88 LEU A N 1
ATOM 646 C CA . LEU A 1 88 ? 15.054 -8.071 -17.351 1.00 68.81 88 LEU A CA 1
ATOM 647 C C . LEU A 1 88 ? 14.827 -7.860 -18.856 1.00 68.81 88 LEU A C 1
ATOM 649 O O . LEU A 1 88 ? 15.762 -8.006 -19.640 1.00 68.81 88 LEU A O 1
ATOM 653 N N . LEU A 1 89 ? 13.621 -7.444 -19.257 1.00 67.94 89 LEU A N 1
ATOM 654 C CA . LEU A 1 89 ? 13.322 -7.077 -20.648 1.00 67.94 89 LEU A CA 1
ATOM 655 C C . LEU A 1 89 ? 14.130 -5.860 -21.116 1.00 67.94 89 LEU A C 1
ATOM 657 O O . LEU A 1 89 ? 14.626 -5.845 -22.240 1.00 67.94 89 LEU A O 1
ATOM 661 N N . ALA A 1 90 ? 14.302 -4.850 -20.260 1.00 69.38 90 ALA A N 1
ATOM 662 C CA . ALA A 1 90 ? 15.142 -3.697 -20.573 1.00 69.38 90 ALA A CA 1
ATOM 663 C C . ALA A 1 90 ? 16.619 -4.089 -20.756 1.00 69.38 90 ALA A C 1
ATOM 665 O O . ALA A 1 90 ? 17.295 -3.523 -21.615 1.00 69.38 90 ALA A O 1
ATOM 666 N N . GLY A 1 91 ? 17.108 -5.074 -19.996 1.00 70.50 91 GLY A N 1
ATOM 667 C CA . GLY A 1 91 ? 18.453 -5.632 -20.152 1.00 70.50 91 GLY A CA 1
ATOM 668 C C . GLY A 1 91 ? 18.680 -6.285 -21.518 1.00 70.50 91 GLY A C 1
ATOM 669 O O . GLY A 1 91 ? 19.716 -6.053 -22.137 1.00 70.50 91 GLY A O 1
ATOM 670 N N . ASP A 1 92 ? 17.698 -7.032 -22.026 1.00 75.50 92 ASP A N 1
ATOM 671 C CA . ASP A 1 92 ? 17.767 -7.636 -23.364 1.00 75.50 92 ASP A CA 1
ATOM 672 C C . ASP A 1 92 ? 17.816 -6.561 -24.462 1.00 75.50 92 ASP A C 1
ATOM 674 O O . ASP A 1 92 ? 18.685 -6.570 -25.335 1.00 75.50 92 ASP A O 1
ATOM 678 N N . VAL A 1 93 ? 16.959 -5.541 -24.363 1.00 68.50 93 VAL A N 1
ATOM 679 C CA . VAL A 1 93 ? 16.961 -4.410 -25.304 1.00 68.50 93 VAL A CA 1
ATOM 680 C C . VAL A 1 93 ? 18.289 -3.644 -25.265 1.00 68.50 93 VAL A C 1
ATOM 682 O O . VAL A 1 93 ? 18.793 -3.248 -26.317 1.00 68.50 93 VAL A O 1
ATOM 685 N N . LEU A 1 94 ? 18.892 -3.465 -24.085 1.00 71.75 94 LEU A N 1
ATOM 686 C CA . LEU A 1 94 ? 20.206 -2.832 -23.947 1.00 71.75 94 LEU A CA 1
ATOM 687 C C . LEU A 1 94 ? 21.294 -3.631 -24.682 1.00 71.75 94 LEU A C 1
ATOM 689 O O . LEU A 1 94 ? 22.098 -3.037 -25.399 1.00 71.75 94 LEU A O 1
ATOM 693 N N . ALA A 1 95 ? 21.277 -4.962 -24.571 1.00 73.69 95 ALA A N 1
ATOM 694 C CA . ALA A 1 95 ? 22.216 -5.831 -25.275 1.00 73.69 95 ALA A CA 1
ATOM 695 C C . ALA A 1 95 ? 22.050 -5.736 -26.802 1.00 73.69 95 ALA A C 1
ATOM 697 O O . ALA A 1 95 ? 23.038 -5.624 -27.531 1.00 73.69 95 ALA A O 1
ATOM 698 N N . TYR A 1 96 ? 20.812 -5.689 -27.306 1.00 66.50 96 TYR A N 1
ATOM 699 C CA . TYR A 1 96 ? 20.556 -5.459 -28.733 1.00 66.50 96 TYR A CA 1
ATOM 700 C C . TYR A 1 96 ? 21.068 -4.098 -29.210 1.00 66.50 96 TYR A C 1
ATOM 702 O O . TYR A 1 96 ? 21.654 -4.012 -30.292 1.00 66.50 96 TYR A O 1
ATOM 710 N N . VAL A 1 97 ? 20.877 -3.038 -28.418 1.00 74.06 97 VAL A N 1
ATOM 711 C CA . VAL A 1 97 ? 21.374 -1.691 -28.737 1.00 74.06 97 VAL A CA 1
ATOM 712 C C . VAL A 1 97 ? 22.899 -1.654 -28.734 1.00 74.06 97 VAL A C 1
ATOM 714 O O . VAL A 1 97 ? 23.482 -1.043 -29.625 1.00 74.06 97 VAL A O 1
ATOM 717 N N . GLU A 1 98 ? 23.556 -2.333 -27.797 1.00 77.12 98 GLU A N 1
ATOM 718 C CA . GLU A 1 98 ? 25.015 -2.426 -27.743 1.00 77.12 98 GLU A CA 1
ATOM 719 C C . GLU A 1 98 ? 25.581 -3.153 -28.969 1.00 77.12 98 GLU A C 1
ATOM 721 O O . GLU A 1 98 ? 26.510 -2.659 -29.612 1.00 77.12 98 GLU A O 1
ATOM 726 N N . VAL A 1 99 ? 24.973 -4.274 -29.368 1.00 77.94 99 VAL A N 1
ATOM 727 C CA . VAL A 1 99 ? 25.366 -5.013 -30.577 1.00 77.94 99 VAL A CA 1
ATOM 728 C C . VAL A 1 99 ? 25.133 -4.170 -31.834 1.00 77.94 99 VAL A C 1
ATOM 730 O O . VAL A 1 99 ? 26.020 -4.080 -32.684 1.00 77.94 99 VAL A O 1
ATOM 733 N N . LEU A 1 100 ? 23.986 -3.496 -31.954 1.00 68.31 100 LEU A N 1
ATOM 734 C CA . LEU A 1 100 ? 23.702 -2.579 -33.065 1.00 68.31 100 LEU A CA 1
ATOM 735 C C . LEU A 1 100 ? 24.668 -1.393 -33.100 1.00 68.31 100 LEU A C 1
ATOM 737 O O . LEU A 1 100 ? 25.114 -1.008 -34.181 1.00 68.31 100 LEU A O 1
ATOM 741 N N . ALA A 1 101 ? 25.026 -0.835 -31.946 1.00 73.69 101 ALA A N 1
ATOM 742 C CA . ALA A 1 101 ? 25.998 0.243 -31.837 1.00 73.69 101 ALA A CA 1
ATOM 743 C C . ALA A 1 101 ? 27.399 -0.231 -32.238 1.00 73.69 101 ALA A C 1
ATOM 745 O O . ALA A 1 101 ? 28.071 0.456 -33.003 1.00 73.69 101 ALA A O 1
ATOM 746 N N . ALA A 1 102 ? 27.821 -1.422 -31.809 1.00 78.31 102 ALA A N 1
ATOM 747 C CA . ALA A 1 102 ? 29.096 -2.017 -32.199 1.00 78.31 102 ALA A CA 1
ATOM 748 C C . ALA A 1 102 ? 29.152 -2.294 -33.710 1.00 78.31 102 ALA A C 1
ATOM 750 O O . ALA A 1 102 ? 30.111 -1.905 -34.381 1.00 78.31 102 ALA A O 1
ATOM 751 N N . VAL A 1 103 ? 28.101 -2.893 -34.278 1.00 76.06 103 VAL A N 1
ATOM 752 C CA . VAL A 1 103 ? 27.990 -3.145 -35.724 1.00 76.06 103 VAL A CA 1
ATOM 753 C C . VAL A 1 103 ? 27.938 -1.831 -36.505 1.00 76.06 103 VAL A C 1
ATOM 755 O O . VAL A 1 103 ? 28.618 -1.696 -37.521 1.00 76.06 103 VAL A O 1
ATOM 758 N N . GLY A 1 104 ? 27.201 -0.834 -36.016 1.00 66.56 104 GLY A N 1
ATOM 759 C CA . GLY A 1 104 ? 27.136 0.509 -36.587 1.00 66.56 104 GLY A CA 1
ATOM 760 C C . GLY A 1 104 ? 28.485 1.224 -36.555 1.00 66.56 104 GLY A C 1
ATOM 761 O O . GLY A 1 104 ? 28.883 1.816 -37.556 1.00 66.56 104 GLY A O 1
ATOM 762 N N . LEU A 1 105 ? 29.239 1.107 -35.460 1.00 72.62 105 LEU A N 1
ATOM 763 C CA . LEU A 1 105 ? 30.588 1.654 -35.328 1.00 72.62 105 LEU A CA 1
ATOM 764 C C . LEU A 1 105 ? 31.558 0.969 -36.299 1.00 72.62 105 LEU A C 1
ATOM 766 O O . LEU A 1 105 ? 32.361 1.642 -36.938 1.00 72.62 105 LEU A O 1
ATOM 770 N N . ILE A 1 106 ? 31.468 -0.352 -36.472 1.00 71.69 106 ILE A N 1
ATOM 771 C CA . ILE A 1 106 ? 32.280 -1.108 -37.439 1.00 71.69 106 ILE A CA 1
ATOM 772 C C . ILE A 1 106 ? 31.907 -0.723 -38.880 1.00 71.69 106 ILE A C 1
ATOM 774 O O . ILE A 1 106 ? 32.788 -0.467 -39.706 1.00 71.69 106 ILE A O 1
ATOM 778 N N . ALA A 1 107 ? 30.617 -0.610 -39.194 1.00 66.00 107 ALA A N 1
ATOM 779 C CA . ALA A 1 107 ? 30.126 -0.171 -40.499 1.00 66.00 107 ALA A CA 1
ATOM 780 C C . ALA A 1 107 ? 30.510 1.291 -40.805 1.00 66.00 107 ALA A C 1
ATOM 782 O O . ALA A 1 107 ? 30.885 1.625 -41.929 1.00 66.00 107 ALA A O 1
ATOM 783 N N . ALA A 1 108 ? 30.482 2.167 -39.803 1.00 66.00 108 ALA A N 1
ATOM 784 C CA . ALA A 1 108 ? 30.951 3.540 -39.925 1.00 66.00 108 ALA A CA 1
ATOM 785 C C . ALA A 1 108 ? 32.474 3.591 -40.094 1.00 66.00 108 ALA A C 1
ATOM 787 O O . ALA A 1 108 ? 32.959 4.299 -40.970 1.00 66.00 108 ALA A O 1
ATOM 788 N N . ASN A 1 109 ? 33.234 2.798 -39.335 1.00 70.38 109 ASN A N 1
ATOM 789 C CA . ASN A 1 109 ? 34.694 2.738 -39.419 1.00 70.38 109 ASN A CA 1
ATOM 790 C C . ASN A 1 109 ? 35.167 2.182 -40.773 1.00 70.38 109 ASN A C 1
ATOM 792 O O . ASN A 1 109 ? 36.128 2.683 -41.346 1.00 70.38 109 ASN A O 1
ATOM 796 N N . THR A 1 110 ? 34.474 1.193 -41.344 1.00 63.97 110 THR A N 1
ATOM 797 C CA . THR A 1 110 ? 34.779 0.683 -42.697 1.00 63.97 110 THR A CA 1
ATOM 798 C C . THR A 1 110 ? 34.519 1.727 -43.783 1.00 63.97 110 THR A C 1
ATOM 800 O O . THR A 1 110 ? 35.364 1.916 -44.660 1.00 63.97 110 THR A O 1
ATOM 803 N N . ARG A 1 111 ? 33.412 2.474 -43.698 1.00 61.31 111 ARG A N 1
ATOM 804 C CA . ARG A 1 111 ? 33.133 3.600 -44.607 1.00 61.31 111 ARG A CA 1
ATOM 805 C C . ARG A 1 111 ? 34.121 4.748 -44.419 1.00 61.31 111 ARG A C 1
ATOM 807 O O . ARG A 1 111 ? 34.598 5.301 -45.404 1.00 61.31 111 ARG A O 1
ATOM 814 N N . LEU A 1 112 ? 34.477 5.070 -43.178 1.00 60.06 112 LEU A N 1
ATOM 815 C CA . LEU A 1 112 ? 35.429 6.129 -42.858 1.00 60.06 112 LEU A CA 1
ATOM 816 C C . LEU A 1 112 ? 36.830 5.774 -43.361 1.00 60.06 112 LEU A C 1
ATOM 818 O O . LEU A 1 112 ? 37.465 6.609 -43.991 1.00 60.06 112 LEU A O 1
ATOM 822 N N . LYS A 1 113 ? 37.280 4.525 -43.192 1.00 60.53 113 LYS A N 1
ATOM 823 C CA . LYS A 1 113 ? 38.531 4.030 -43.787 1.00 60.53 113 LYS A CA 1
ATOM 824 C C . LYS A 1 113 ? 38.512 4.128 -45.308 1.00 60.53 113 LYS A C 1
ATOM 826 O O . LYS A 1 113 ? 39.477 4.617 -45.878 1.00 60.53 113 LYS A O 1
ATOM 831 N N . ALA A 1 114 ? 37.415 3.750 -45.964 1.00 61.97 114 ALA A N 1
ATOM 832 C CA . ALA A 1 114 ? 37.294 3.879 -47.417 1.00 61.97 114 ALA A CA 1
ATOM 833 C C . ALA A 1 114 ? 37.367 5.345 -47.889 1.00 61.97 114 ALA A C 1
ATOM 835 O O . ALA A 1 114 ? 38.032 5.640 -48.882 1.00 61.97 114 ALA A O 1
ATOM 836 N N . VAL A 1 115 ? 36.738 6.270 -47.158 1.00 61.41 115 VAL A N 1
ATOM 837 C CA . VAL A 1 115 ? 36.788 7.713 -47.445 1.00 61.41 115 VAL A CA 1
ATOM 838 C C . VAL A 1 115 ? 38.175 8.286 -47.159 1.00 61.41 115 VAL A C 1
ATOM 840 O O . VAL A 1 115 ? 38.682 9.063 -47.962 1.00 61.41 115 VAL A O 1
ATOM 843 N N . VAL A 1 116 ? 38.832 7.879 -46.074 1.00 64.25 116 VAL A N 1
ATOM 844 C CA . VAL A 1 116 ? 40.212 8.272 -45.754 1.00 64.25 116 VAL A CA 1
ATOM 845 C C . VAL A 1 116 ? 41.177 7.767 -46.823 1.00 64.25 116 VAL A C 1
ATOM 847 O O . VAL A 1 116 ? 42.006 8.540 -47.290 1.00 64.25 116 VAL A O 1
ATOM 850 N N . GLU A 1 117 ? 41.035 6.526 -47.291 1.00 65.81 117 GLU A N 1
ATOM 851 C CA . GLU A 1 117 ? 41.859 5.971 -48.371 1.00 65.81 117 GLU A CA 1
ATOM 852 C C . GLU A 1 117 ? 41.620 6.706 -49.700 1.00 65.81 117 GLU A C 1
ATOM 854 O O . GLU A 1 117 ? 42.563 7.003 -50.434 1.00 65.81 117 GLU A O 1
ATOM 859 N N . ALA A 1 118 ? 40.365 7.048 -50.010 1.00 66.69 118 ALA A N 1
ATOM 860 C CA . ALA A 1 118 ? 40.016 7.827 -51.197 1.00 66.69 118 ALA A CA 1
ATOM 861 C C . ALA A 1 118 ? 40.571 9.258 -51.122 1.00 66.69 118 ALA A C 1
ATOM 863 O O . ALA A 1 118 ? 41.138 9.757 -52.093 1.00 66.69 118 ALA A O 1
ATOM 864 N N . THR A 1 119 ? 40.479 9.890 -49.952 1.00 62.94 119 THR A N 1
ATOM 865 C CA . THR A 1 119 ? 41.005 11.239 -49.707 1.00 62.94 119 THR A CA 1
ATOM 866 C C . THR A 1 119 ? 42.528 11.238 -49.756 1.00 62.94 119 THR A C 1
ATOM 868 O O . THR A 1 119 ? 43.121 12.099 -50.394 1.00 62.94 119 THR A O 1
ATOM 871 N N . ARG A 1 120 ? 43.178 10.229 -49.169 1.00 66.31 120 ARG A N 1
ATOM 872 C CA . ARG A 1 120 ? 44.627 10.034 -49.233 1.00 66.31 120 ARG A CA 1
ATOM 873 C C . ARG A 1 120 ? 45.112 9.909 -50.675 1.00 66.31 120 ARG A C 1
ATOM 875 O O . ARG A 1 120 ? 46.047 10.607 -51.047 1.00 66.31 120 ARG A O 1
ATOM 882 N N . ARG A 1 121 ? 44.450 9.099 -51.508 1.00 67.25 121 ARG A N 1
ATOM 883 C CA . ARG A 1 121 ? 44.786 8.979 -52.939 1.00 67.25 121 ARG A CA 1
ATOM 884 C C . ARG A 1 121 ? 44.551 10.278 -53.708 1.00 67.25 121 ARG A C 1
ATOM 886 O O . ARG A 1 121 ? 45.356 10.620 -54.570 1.00 67.25 121 ARG A O 1
ATOM 893 N N . ALA A 1 122 ? 43.487 11.017 -53.393 1.00 68.75 122 ALA A N 1
ATOM 894 C CA . ALA A 1 122 ? 43.227 12.321 -53.998 1.00 68.75 122 ALA A CA 1
ATOM 895 C C . ALA A 1 122 ? 44.314 13.345 -53.626 1.00 68.75 122 ALA A C 1
ATOM 897 O O . ALA A 1 122 ? 44.823 14.048 -54.496 1.00 68.75 122 ALA A O 1
ATOM 898 N N . VAL A 1 123 ? 44.728 13.374 -52.357 1.00 66.69 123 VAL A N 1
ATOM 899 C CA . VAL A 1 123 ? 45.805 14.231 -51.841 1.00 66.69 123 VAL A CA 1
ATOM 900 C C . VAL A 1 123 ? 47.156 13.844 -52.452 1.00 66.69 123 VAL A C 1
ATOM 902 O O . VAL A 1 123 ? 47.877 14.719 -52.925 1.00 66.69 123 VAL A O 1
ATOM 905 N N . GLU A 1 124 ? 47.487 12.553 -52.529 1.00 65.69 124 GLU A N 1
ATOM 906 C CA . GLU A 1 124 ? 48.708 12.054 -53.182 1.00 65.69 124 GLU A CA 1
ATOM 907 C C . GLU A 1 124 ? 48.729 12.382 -54.687 1.00 65.69 124 GLU A C 1
ATOM 909 O O . GLU A 1 124 ? 49.765 12.792 -55.212 1.00 65.69 124 GLU A O 1
ATOM 914 N N . GLY A 1 125 ? 47.586 12.298 -55.376 1.00 65.00 125 GLY A N 1
ATOM 915 C CA . GLY A 1 125 ? 47.448 12.701 -56.779 1.00 65.00 125 GLY A CA 1
ATOM 916 C C . GLY A 1 125 ? 47.621 14.207 -57.004 1.00 65.00 125 GLY A C 1
ATOM 917 O O . GLY A 1 125 ? 48.175 14.615 -58.024 1.00 65.00 125 GLY A O 1
ATOM 918 N N . TRP A 1 126 ? 47.209 15.034 -56.040 1.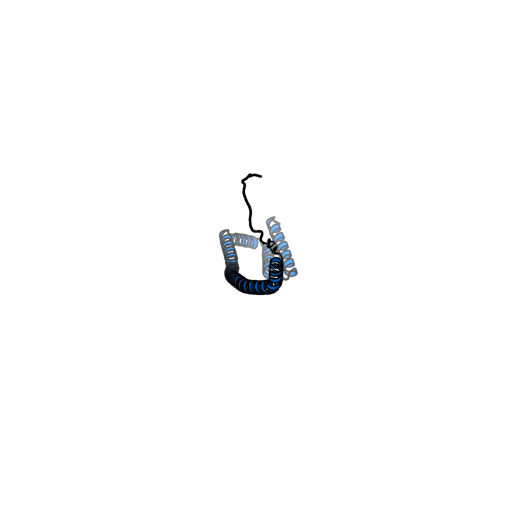00 63.84 126 TRP A N 1
ATOM 919 C CA . TRP A 1 126 ? 47.328 16.495 -56.101 1.00 63.84 126 TRP A CA 1
ATOM 920 C C . TRP A 1 126 ? 48.735 16.995 -55.732 1.00 63.84 126 TRP A C 1
ATOM 922 O O . TRP A 1 126 ? 49.259 17.920 -56.351 1.00 63.84 126 TRP A O 1
ATOM 932 N N . LEU A 1 127 ? 49.390 16.349 -54.762 1.00 60.72 127 LEU A N 1
ATOM 933 C CA . LEU A 1 127 ? 50.770 16.645 -54.351 1.00 60.72 127 LEU A CA 1
ATOM 934 C C . LEU A 1 127 ? 51.827 16.005 -55.259 1.00 60.72 127 LEU A C 1
ATOM 936 O O . LEU A 1 127 ? 52.945 16.518 -55.343 1.00 60.72 127 LEU A O 1
ATOM 940 N N . GLY A 1 128 ? 51.487 14.930 -55.971 1.00 60.44 128 GLY A N 1
ATOM 941 C CA . GLY A 1 128 ? 52.339 14.268 -56.960 1.00 60.44 128 GLY A CA 1
ATOM 942 C C . GLY A 1 128 ? 53.001 15.227 -57.963 1.00 60.44 128 GLY A C 1
ATOM 943 O O . GLY A 1 128 ? 54.229 15.207 -58.072 1.00 60.44 128 GLY A O 1
ATOM 944 N N . PRO A 1 129 ? 52.265 16.112 -58.663 1.00 58.88 129 PRO A N 1
ATOM 945 C CA . PRO A 1 129 ? 52.860 17.066 -59.603 1.00 58.88 129 PRO A CA 1
ATOM 946 C C . PRO A 1 129 ? 53.731 18.139 -58.924 1.00 58.88 129 PRO A C 1
ATOM 948 O O . PRO A 1 129 ? 54.743 18.546 -59.494 1.00 58.88 129 PRO A O 1
ATOM 951 N N . VAL A 1 130 ? 53.413 18.552 -57.692 1.00 59.69 130 VAL A N 1
ATOM 952 C CA . VAL A 1 130 ? 54.183 19.560 -56.929 1.00 59.69 130 VAL A CA 1
ATOM 953 C C . VAL A 1 130 ? 55.500 18.986 -56.383 1.00 59.69 130 VAL A C 1
ATOM 955 O O . VAL A 1 130 ? 56.528 19.663 -56.338 1.00 59.69 130 VAL A O 1
ATOM 958 N N . LEU A 1 131 ? 55.519 17.707 -56.005 1.00 56.41 131 LEU A N 1
ATOM 959 C CA . LEU A 1 131 ? 56.744 17.001 -55.611 1.00 56.41 131 LEU A CA 1
ATOM 960 C C . LEU A 1 131 ? 57.622 16.649 -56.824 1.00 56.41 131 LEU A C 1
ATOM 962 O O . LEU A 1 131 ? 58.855 16.672 -56.734 1.00 56.41 131 LEU A O 1
ATOM 966 N N . ARG A 1 132 ? 57.009 16.381 -57.984 1.00 54.03 132 ARG A N 1
ATOM 967 C CA . ARG A 1 132 ? 57.718 16.078 -59.238 1.00 54.03 132 ARG A CA 1
ATOM 968 C C . ARG A 1 132 ? 58.421 17.308 -59.824 1.00 54.03 132 ARG A C 1
ATOM 970 O O . ARG A 1 132 ? 59.530 17.189 -60.338 1.00 54.03 132 ARG A O 1
ATOM 977 N N . THR A 1 133 ? 57.856 18.505 -59.661 1.00 54.38 133 THR A N 1
ATOM 978 C CA . THR A 1 133 ? 58.541 19.761 -60.024 1.00 54.38 133 THR A CA 1
ATOM 979 C C . THR A 1 133 ? 59.709 20.080 -59.086 1.00 54.38 133 THR A C 1
ATOM 981 O O . THR A 1 133 ? 60.744 20.567 -59.543 1.00 54.38 133 THR A O 1
ATOM 984 N N . ARG A 1 134 ? 59.621 19.723 -57.796 1.00 50.84 134 ARG A N 1
ATOM 985 C CA . ARG A 1 134 ? 60.728 19.892 -56.833 1.00 50.84 134 ARG A CA 1
ATOM 986 C C . ARG A 1 134 ? 61.918 18.962 -57.092 1.00 50.84 134 ARG A C 1
ATOM 988 O O . ARG A 1 134 ? 63.059 19.367 -56.880 1.00 50.84 134 ARG A O 1
ATOM 995 N N . THR A 1 135 ? 61.677 17.742 -57.568 1.00 52.69 135 THR A N 1
ATOM 996 C CA . THR A 1 135 ? 62.751 16.805 -57.951 1.00 52.69 135 THR A CA 1
ATOM 997 C C . THR A 1 135 ? 63.380 17.167 -59.298 1.00 52.69 135 THR A C 1
ATOM 999 O O . THR A 1 135 ? 64.606 17.142 -59.410 1.00 52.69 135 THR A O 1
ATOM 1002 N N . ALA A 1 136 ? 62.590 17.634 -60.274 1.00 51.69 136 ALA A N 1
ATOM 1003 C CA . ALA A 1 136 ? 63.108 18.162 -61.541 1.00 51.69 136 ALA A CA 1
ATOM 1004 C C . ALA A 1 136 ? 63.970 19.426 -61.348 1.00 51.69 136 ALA A C 1
ATOM 1006 O O . ALA A 1 136 ? 65.038 19.543 -61.945 1.00 51.69 136 ALA A O 1
ATOM 1007 N N . ALA A 1 137 ? 63.581 20.331 -60.442 1.00 51.09 137 ALA A N 1
ATOM 1008 C CA . ALA A 1 137 ? 64.380 21.512 -60.106 1.00 51.09 137 ALA A CA 1
ATOM 1009 C C . ALA A 1 137 ? 65.714 21.165 -59.413 1.00 51.09 137 ALA A C 1
ATOM 1011 O O . ALA A 1 137 ? 66.689 21.908 -59.539 1.00 51.09 137 ALA A O 1
ATOM 1012 N N . ARG A 1 138 ? 65.789 20.025 -58.708 1.00 50.16 138 ARG A N 1
ATOM 1013 C CA . ARG A 1 138 ? 67.025 19.553 -58.062 1.00 50.16 138 ARG A CA 1
ATOM 1014 C C . ARG A 1 138 ? 67.970 18.840 -59.034 1.00 50.16 138 ARG A C 1
ATOM 1016 O O . ARG A 1 138 ? 69.176 18.909 -58.836 1.00 50.16 138 ARG A O 1
ATOM 1023 N N . ALA A 1 139 ? 67.451 18.245 -60.111 1.00 48.38 139 ALA A N 1
ATOM 1024 C CA . ALA A 1 139 ? 68.262 17.648 -61.176 1.00 48.38 139 ALA A CA 1
ATOM 1025 C C . ALA A 1 139 ? 69.011 18.692 -62.035 1.00 48.38 139 ALA A C 1
ATOM 1027 O O . ALA A 1 139 ? 70.023 18.367 -62.648 1.00 48.38 139 ALA A O 1
ATOM 1028 N N . ILE A 1 140 ? 68.559 19.954 -62.042 1.00 53.19 140 ILE A N 1
ATOM 1029 C CA . ILE A 1 140 ? 69.189 21.052 -62.802 1.00 53.19 140 ILE A CA 1
ATOM 1030 C C . ILE A 1 140 ? 70.3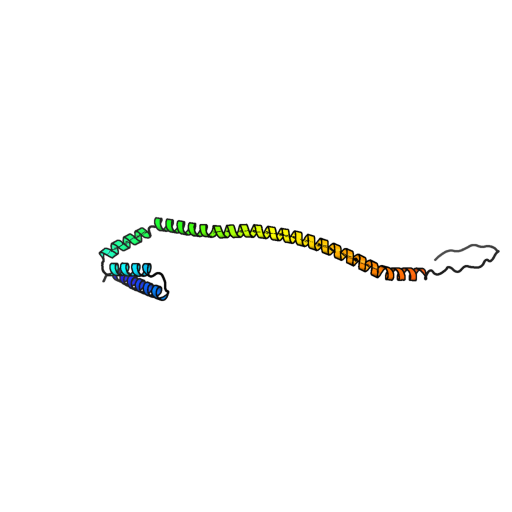65 21.695 -62.036 1.00 53.19 140 ILE A C 1
ATOM 1032 O O . ILE A 1 140 ? 71.216 22.345 -62.638 1.00 53.19 140 ILE A O 1
ATOM 1036 N N . ARG A 1 141 ? 70.492 21.466 -60.720 1.00 49.91 141 ARG A N 1
ATOM 1037 C CA . ARG A 1 141 ? 71.679 21.855 -59.933 1.00 49.91 141 ARG A CA 1
ATOM 1038 C C . ARG A 1 141 ? 72.567 20.651 -59.643 1.00 49.91 141 ARG A C 1
ATOM 1040 O O . ARG A 1 141 ? 72.812 20.312 -58.491 1.00 49.91 141 ARG A O 1
ATOM 1047 N N . SER A 1 142 ? 73.075 20.028 -60.699 1.00 44.41 142 SER A N 1
ATOM 1048 C CA . SER A 1 142 ? 74.349 19.321 -60.600 1.00 44.41 142 SER A CA 1
ATOM 1049 C C . SER A 1 142 ? 75.437 20.260 -61.128 1.00 44.41 142 SER A C 1
ATOM 1051 O O . SER A 1 142 ? 75.342 20.687 -62.283 1.00 44.41 142 SER A O 1
ATOM 1053 N N . PRO A 1 143 ? 76.436 20.662 -60.321 1.00 47.28 143 PRO A N 1
ATOM 1054 C CA . PRO A 1 143 ? 77.571 21.403 -60.840 1.00 47.28 143 PRO A CA 1
ATOM 1055 C C . PRO A 1 143 ? 78.358 20.459 -61.748 1.00 47.28 143 PRO A C 1
ATOM 1057 O O . PRO A 1 143 ? 78.994 19.504 -61.306 1.00 47.28 143 PRO A O 1
ATOM 1060 N N . ARG A 1 144 ? 78.272 20.724 -63.049 1.00 48.25 144 ARG A N 1
ATOM 1061 C CA . ARG A 1 144 ? 79.106 20.114 -64.080 1.00 48.25 144 ARG A CA 1
ATOM 1062 C C . ARG A 1 144 ? 80.581 20.247 -63.661 1.00 48.25 144 ARG A C 1
ATOM 1064 O O . ARG A 1 144 ? 81.025 21.379 -63.463 1.00 48.25 144 ARG A O 1
ATOM 1071 N N . PRO A 1 145 ? 81.352 19.154 -63.533 1.00 54.16 145 PRO A N 1
ATOM 1072 C CA . PRO A 1 145 ? 82.779 19.273 -63.268 1.00 54.16 145 PRO A CA 1
ATOM 1073 C C . PRO A 1 145 ? 83.466 19.919 -64.486 1.00 54.16 145 PRO A C 1
ATOM 1075 O O . PRO A 1 145 ? 83.125 19.579 -65.628 1.00 54.16 145 PRO A O 1
ATOM 1078 N N . PRO A 1 146 ? 84.398 20.872 -64.295 1.00 48.34 146 PRO A N 1
ATOM 1079 C CA . PRO A 1 146 ? 85.088 21.513 -65.403 1.00 48.34 146 PRO A CA 1
ATOM 1080 C C . PRO A 1 146 ? 86.014 20.508 -66.095 1.00 48.34 146 PRO A C 1
ATOM 1082 O O . PRO A 1 146 ? 86.881 19.885 -65.485 1.00 48.34 146 PRO A O 1
ATOM 1085 N N . ARG A 1 147 ? 85.813 20.361 -67.404 1.00 43.94 147 ARG A N 1
ATOM 1086 C CA . ARG A 1 147 ? 86.647 19.574 -68.314 1.00 43.94 147 ARG A CA 1
ATOM 1087 C C . ARG A 1 147 ? 87.968 20.337 -68.507 1.00 43.94 147 ARG A C 1
ATOM 1089 O O . ARG A 1 147 ? 87.959 21.388 -69.141 1.00 43.94 147 ARG A O 1
ATOM 1096 N N . ARG A 1 148 ? 89.079 19.859 -67.932 1.00 45.53 148 ARG A N 1
ATOM 1097 C CA . ARG A 1 148 ? 90.423 20.403 -68.215 1.00 45.53 148 ARG A CA 1
ATOM 1098 C C . ARG A 1 148 ? 90.872 19.998 -69.630 1.00 45.53 148 ARG A C 1
ATOM 1100 O O . ARG A 1 148 ? 90.632 18.849 -70.007 1.00 45.53 148 ARG A O 1
ATOM 1107 N N . PRO A 1 149 ? 91.507 20.897 -70.404 1.00 45.88 149 PRO A N 1
ATOM 1108 C CA . PRO A 1 149 ? 92.180 20.535 -71.645 1.00 45.88 149 PRO A CA 1
ATOM 1109 C C . PRO A 1 149 ? 93.517 19.830 -71.364 1.00 45.88 149 PRO A C 1
ATOM 1111 O O . PRO A 1 149 ? 94.119 19.999 -70.305 1.00 45.88 149 PRO A O 1
ATOM 1114 N N . SER A 1 150 ? 93.936 19.015 -72.328 1.00 41.31 150 SER A N 1
ATOM 1115 C CA . SER A 1 150 ? 95.174 18.237 -72.357 1.00 41.31 150 SER A CA 1
ATOM 1116 C C . SER A 1 150 ? 96.427 19.116 -72.368 1.00 41.31 150 SER A C 1
ATOM 1118 O O . SER A 1 150 ? 96.539 19.996 -73.219 1.00 41.31 150 SER A O 1
ATOM 1120 N N . SER A 1 151 ? 97.406 18.797 -71.524 1.00 34.50 151 SER A N 1
ATOM 1121 C CA . SER A 1 151 ? 98.811 19.151 -71.747 1.00 34.50 151 SER A CA 1
ATOM 1122 C C . SER A 1 151 ? 99.643 17.880 -71.607 1.00 34.50 151 SER A C 1
ATOM 1124 O O . SER A 1 151 ? 99.647 17.260 -70.544 1.00 34.50 151 SER A O 1
ATOM 1126 N N . ALA A 1 152 ? 100.260 17.470 -72.711 1.00 39.56 152 ALA A N 1
ATOM 1127 C CA . ALA A 1 152 ? 101.286 16.442 -72.731 1.00 39.56 152 ALA A CA 1
ATOM 1128 C C . ALA A 1 152 ? 102.582 16.987 -72.107 1.00 39.56 152 ALA A C 1
ATOM 1130 O O . ALA A 1 152 ? 102.856 18.177 -72.254 1.00 39.56 152 ALA A O 1
ATOM 1131 N N . ASP A 1 153 ? 103.296 16.077 -71.440 1.00 38.50 153 ASP A N 1
ATOM 1132 C CA . ASP A 1 153 ? 104.718 16.066 -71.075 1.00 38.50 153 ASP A CA 1
ATOM 1133 C C . ASP A 1 153 ? 105.306 17.298 -70.366 1.00 38.50 153 ASP A C 1
ATOM 1135 O O . ASP A 1 153 ? 105.510 18.355 -70.948 1.00 38.50 153 ASP A O 1
ATOM 1139 N N . ASP A 1 154 ? 105.631 17.159 -69.077 1.00 37.22 154 ASP A N 1
ATOM 1140 C CA . ASP A 1 154 ? 106.941 16.617 -68.692 1.00 37.22 154 ASP A CA 1
ATOM 1141 C C . ASP A 1 154 ? 107.109 16.530 -67.164 1.00 37.22 154 ASP A C 1
ATOM 1143 O O . ASP A 1 154 ? 106.609 17.357 -66.406 1.00 37.22 154 ASP A O 1
ATOM 1147 N N . ALA A 1 155 ? 107.867 15.505 -66.774 1.00 37.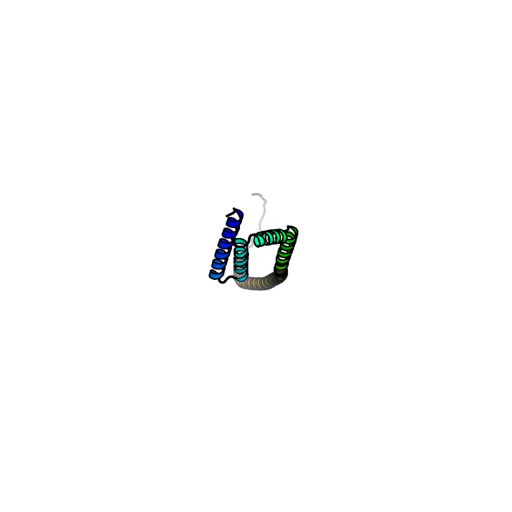25 155 ALA A N 1
ATOM 1148 C CA . ALA A 1 155 ? 108.795 15.453 -65.647 1.00 37.25 155 ALA A CA 1
ATOM 1149 C C . ALA A 1 155 ? 108.303 15.700 -64.200 1.00 37.25 155 ALA A C 1
ATOM 1151 O O . ALA A 1 155 ? 107.986 16.800 -63.765 1.00 37.25 155 ALA A O 1
ATOM 1152 N N . ASP A 1 156 ? 108.470 14.625 -63.426 1.00 40.12 156 ASP A N 1
ATOM 1153 C CA . ASP A 1 156 ? 109.109 14.611 -62.111 1.00 40.12 156 ASP A CA 1
ATOM 1154 C C . ASP A 1 156 ? 108.437 15.258 -60.892 1.00 40.12 156 ASP A C 1
ATOM 1156 O O . ASP A 1 156 ? 108.184 16.451 -60.788 1.00 40.12 156 ASP A O 1
ATOM 1160 N N . GLY A 1 157 ? 108.385 14.437 -59.839 1.00 37.50 157 GLY A N 1
ATOM 1161 C CA . GLY A 1 157 ? 108.778 14.929 -58.523 1.00 37.50 157 GLY A CA 1
ATOM 1162 C C . GLY A 1 157 ? 107.655 15.058 -57.509 1.00 37.50 157 GLY A C 1
ATOM 1163 O O . GLY A 1 157 ? 107.086 16.118 -57.304 1.00 37.50 157 GLY A O 1
ATOM 1164 N N . ARG A 1 158 ? 107.440 13.952 -56.791 1.00 37.56 158 ARG A N 1
ATOM 1165 C CA . ARG A 1 158 ? 107.280 13.894 -55.329 1.00 37.56 158 ARG A CA 1
ATOM 1166 C C . ARG A 1 158 ? 106.751 15.170 -54.644 1.00 37.56 158 ARG A C 1
ATOM 1168 O O . ARG A 1 158 ? 107.509 16.088 -54.353 1.00 37.56 158 ARG A O 1
ATOM 1175 N N . GLY A 1 159 ? 105.578 15.021 -54.042 1.00 38.56 159 GLY A N 1
ATOM 1176 C CA . GLY A 1 159 ? 105.582 14.994 -52.587 1.00 38.56 159 GLY A CA 1
ATOM 1177 C C . GLY A 1 159 ? 104.554 15.844 -51.852 1.00 38.56 159 GLY A C 1
ATOM 1178 O O . GLY A 1 159 ? 104.109 16.895 -52.297 1.00 38.56 159 GLY A O 1
ATOM 1179 N N . TRP A 1 160 ? 104.359 15.348 -50.632 1.00 38.00 160 TRP A N 1
ATOM 1180 C CA . TRP A 1 160 ? 103.950 16.029 -49.411 1.00 38.00 160 TRP A CA 1
ATOM 1181 C C . TRP A 1 160 ? 102.452 16.128 -49.136 1.00 38.00 160 TRP A C 1
ATOM 1183 O O . TRP A 1 160 ? 101.623 16.515 -49.950 1.00 38.00 160 TRP A O 1
ATOM 1193 N N . ALA A 1 161 ? 102.161 15.661 -47.930 1.00 46.72 161 ALA A N 1
ATOM 1194 C CA . ALA A 1 161 ? 100.875 15.337 -47.368 1.00 46.72 161 ALA A CA 1
ATOM 1195 C C . ALA A 1 161 ? 100.319 16.461 -46.476 1.00 46.72 161 ALA A C 1
ATOM 1197 O O . ALA A 1 161 ? 101.009 17.434 -46.183 1.00 46.72 161 ALA A O 1
ATOM 1198 N N . PHE A 1 162 ? 99.116 16.170 -45.969 1.00 40.56 162 PHE A N 1
ATOM 1199 C CA . PHE A 1 162 ? 98.481 16.650 -44.735 1.00 40.56 162 PHE A CA 1
ATOM 1200 C C . PHE A 1 162 ? 97.727 17.984 -44.771 1.00 40.56 162 PHE A C 1
ATOM 1202 O O . PHE A 1 162 ? 98.316 19.042 -44.969 1.00 40.56 162 PHE A O 1
ATOM 1209 N N . ALA A 1 163 ? 96.432 17.906 -44.445 1.00 39.31 163 ALA A N 1
ATOM 1210 C CA . ALA A 1 163 ? 95.792 18.592 -43.313 1.00 39.31 163 ALA A CA 1
ATOM 1211 C C . ALA A 1 163 ? 94.362 18.060 -43.131 1.00 39.31 163 ALA A C 1
ATOM 1213 O O . ALA A 1 163 ? 93.661 17.912 -44.158 1.00 39.31 163 ALA A O 1
#